Protein AF-A0A317G5I4-F1 (afdb_monomer)

Radius of gyration: 23.19 Å; Cα contacts (8 Å, |Δi|>4): 276; chains: 1; bounding box: 76×30×65 Å

Sequence (174 aa):
MINSEKDSLSIPDYSAFINTLTIQSKELEDSYAIQRQITAPTEEWVITRLGRVADVANIDPVTEENDPNGNLNKPGGYTSTVYFGTALLGTQNLSGNPLIDEGTDAGGAVETYRTAEEAETRNNYLASFDGAGMFSSGSHMVLGTMVIRTSDDLKASQQETLTNAIIAAMTSLN

Mean predicted aligned error: 6.08 Å

Organism: Butyrivibrio fibrisolvens (NCBI:txid831)

Structure (mmCIF, N/CA/C/O backbone):
data_AF-A0A317G5I4-F1
#
_entry.id   AF-A0A317G5I4-F1
#
loop_
_atom_site.group_PDB
_atom_site.id
_atom_site.type_symbol
_atom_site.label_atom_id
_atom_site.label_alt_id
_atom_site.label_comp_id
_atom_site.label_asym_id
_atom_site.label_entity_id
_atom_site.label_seq_id
_atom_site.pdbx_PDB_ins_code
_atom_site.Cartn_x
_atom_site.Cartn_y
_atom_site.Cartn_z
_atom_site.occupancy
_atom_site.B_iso_or_equiv
_atom_site.auth_seq_id
_atom_site.auth_comp_id
_atom_site.auth_asym_id
_atom_site.auth_atom_id
_atom_site.pdbx_PDB_model_num
ATOM 1 N N . MET A 1 1 ? -57.166 15.580 41.951 1.00 51.03 1 MET A N 1
ATOM 2 C CA . MET A 1 1 ? -56.147 16.263 41.126 1.00 51.03 1 MET A CA 1
ATOM 3 C C . MET A 1 1 ? -54.865 15.448 40.923 1.00 51.03 1 MET A C 1
ATOM 5 O O . MET A 1 1 ? -54.179 15.712 39.960 1.00 51.03 1 MET A O 1
ATOM 9 N N . ILE A 1 2 ? -54.572 14.409 41.720 1.00 52.19 2 ILE A N 1
ATOM 10 C CA . ILE A 1 2 ? -53.324 13.618 41.581 1.00 52.19 2 ILE A CA 1
ATOM 11 C C . ILE A 1 2 ? -53.336 12.655 40.367 1.00 52.19 2 ILE A C 1
ATOM 13 O O . ILE A 1 2 ? -52.289 12.239 39.888 1.00 52.19 2 ILE A O 1
ATOM 17 N N . ASN A 1 3 ? -54.513 12.309 39.831 1.00 53.41 3 ASN A N 1
ATOM 18 C CA . ASN A 1 3 ? -54.642 11.291 38.779 1.00 53.41 3 ASN A CA 1
ATOM 19 C C . ASN A 1 3 ? -54.568 11.827 37.337 1.00 53.41 3 ASN A C 1
ATOM 21 O O . ASN A 1 3 ? -54.539 11.017 36.424 1.00 53.41 3 ASN A O 1
ATOM 25 N N . SER A 1 4 ? -54.558 13.149 37.117 1.00 52.78 4 SER A N 1
ATOM 26 C CA . SER A 1 4 ? -54.535 13.738 35.763 1.00 52.78 4 SER A CA 1
ATOM 27 C C . SER A 1 4 ? -53.132 14.072 35.248 1.00 52.78 4 SER A C 1
ATOM 29 O O . SER A 1 4 ? -52.977 14.344 34.067 1.00 52.78 4 SER A O 1
ATOM 31 N N . GLU A 1 5 ? -52.112 14.055 36.112 1.00 56.12 5 GLU A N 1
ATOM 32 C CA . GLU A 1 5 ? -50.709 14.329 35.740 1.00 56.12 5 GLU A CA 1
ATOM 33 C C . GLU A 1 5 ? -49.945 13.059 35.323 1.00 56.12 5 GLU A C 1
ATOM 35 O O . GLU A 1 5 ? -48.863 13.131 34.744 1.00 56.12 5 GLU A O 1
ATOM 40 N N . LYS A 1 6 ? -50.510 11.874 35.594 1.00 53.41 6 LYS A N 1
ATOM 41 C CA . LYS A 1 6 ? -49.901 10.581 35.244 1.00 53.41 6 LYS A CA 1
ATOM 42 C C . LYS A 1 6 ? -49.986 10.272 33.745 1.00 53.41 6 LYS A C 1
ATOM 44 O O . LYS A 1 6 ? -49.111 9.588 33.224 1.00 53.41 6 LYS A O 1
ATOM 49 N N . ASP A 1 7 ? -50.990 10.827 33.068 1.00 55.41 7 ASP A N 1
ATOM 50 C CA . ASP A 1 7 ? -51.271 10.587 31.647 1.00 55.41 7 ASP A CA 1
ATOM 51 C C . ASP A 1 7 ? -50.515 11.547 30.706 1.00 55.41 7 ASP A C 1
ATOM 53 O O . ASP A 1 7 ? -50.583 11.401 29.489 1.00 55.41 7 ASP A O 1
ATOM 57 N N . SER A 1 8 ? -49.764 12.518 31.246 1.00 58.94 8 SER A N 1
ATOM 58 C CA . SER A 1 8 ? -48.976 13.491 30.467 1.00 58.94 8 SER A CA 1
A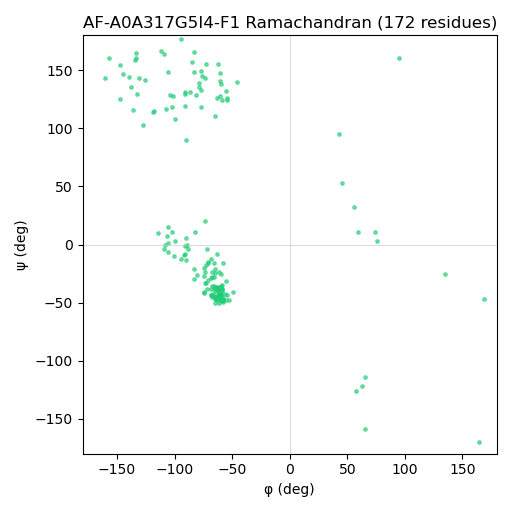TOM 59 C C . SER A 1 8 ? -47.481 13.164 30.362 1.00 58.94 8 SER A C 1
ATOM 61 O O . SER A 1 8 ? -46.719 13.942 29.790 1.00 58.94 8 SER A O 1
ATOM 63 N N . LEU A 1 9 ? -47.033 12.032 30.908 1.00 67.75 9 LEU A N 1
ATOM 64 C CA . LEU A 1 9 ? -45.642 11.586 30.811 1.00 67.75 9 LEU A CA 1
ATOM 65 C C . LEU A 1 9 ? -45.457 10.721 29.558 1.00 67.75 9 LEU A C 1
ATOM 67 O O . LEU A 1 9 ? -45.598 9.501 29.607 1.00 67.75 9 LEU A O 1
ATOM 71 N N . SER A 1 10 ? -45.126 11.347 28.426 1.00 78.19 10 SER A N 1
ATOM 72 C CA . SER A 1 10 ? -44.643 10.606 27.257 1.00 78.19 10 SER A CA 1
ATOM 73 C C . SER A 1 10 ? -43.159 10.295 27.421 1.00 78.19 10 SER A C 1
ATOM 75 O O . SER A 1 10 ? -42.360 11.202 27.663 1.00 78.19 10 SER A O 1
ATOM 77 N N . ILE A 1 11 ? -42.777 9.033 27.244 1.00 81.50 11 ILE A N 1
ATOM 78 C CA . ILE A 1 11 ? -41.367 8.650 27.143 1.00 81.50 11 ILE A CA 1
ATOM 79 C C . ILE A 1 11 ? -40.792 9.324 25.884 1.00 81.50 11 ILE A C 1
ATOM 81 O O . ILE A 1 11 ? -41.381 9.158 24.813 1.00 81.50 11 ILE A O 1
ATOM 85 N N . PRO A 1 12 ? -39.690 10.092 25.979 1.00 88.81 12 PRO A N 1
ATOM 86 C CA . PRO A 1 12 ? -39.049 10.662 24.799 1.00 88.81 12 PRO A CA 1
ATOM 87 C C . PRO A 1 12 ? -38.583 9.561 23.836 1.00 88.81 12 PRO A C 1
ATOM 89 O O . PRO A 1 12 ? -38.084 8.522 24.270 1.00 88.81 12 PRO A O 1
ATOM 92 N N . ASP A 1 13 ? -38.733 9.782 22.531 1.00 92.88 13 ASP A N 1
ATOM 93 C CA . ASP A 1 13 ? -38.224 8.860 21.514 1.00 92.88 13 ASP A CA 1
ATOM 94 C C . ASP A 1 13 ? -36.708 9.036 21.345 1.00 92.88 13 ASP A C 1
ATOM 96 O O . ASP A 1 13 ? -36.225 10.101 20.958 1.00 92.88 13 ASP A O 1
ATOM 100 N N . TYR A 1 14 ? -35.960 7.971 21.629 1.00 94.62 14 TYR A N 1
ATOM 101 C CA . TYR A 1 14 ? -34.504 7.926 21.504 1.00 94.62 14 TYR A CA 1
ATOM 102 C C . TYR A 1 14 ? -34.020 7.100 20.303 1.00 94.62 14 TYR A C 1
ATOM 104 O O . TYR A 1 14 ? -32.817 6.882 20.168 1.00 94.62 14 TYR A O 1
ATOM 112 N N . SER A 1 15 ? -34.911 6.640 19.419 1.00 96.75 15 SER A N 1
ATOM 113 C CA . SER A 1 15 ? -34.570 5.767 18.285 1.00 96.75 15 SER A CA 1
ATOM 114 C C . SER A 1 15 ? -33.463 6.343 17.391 1.00 96.75 15 SER A C 1
ATOM 116 O O . SER A 1 15 ? -32.511 5.641 17.056 1.00 96.75 15 SER A O 1
ATOM 118 N N . ALA A 1 16 ? -33.517 7.640 17.078 1.00 97.19 16 ALA A N 1
ATOM 119 C CA . ALA A 1 16 ? -32.489 8.325 16.293 1.00 97.19 16 ALA A CA 1
ATOM 120 C C . ALA A 1 16 ? -31.111 8.329 16.983 1.00 97.19 16 ALA A C 1
ATOM 122 O O . ALA A 1 16 ? -30.085 8.113 16.330 1.00 97.19 16 ALA A O 1
ATOM 123 N N . PHE A 1 17 ? -31.083 8.518 18.307 1.00 96.62 17 PHE A N 1
ATOM 124 C CA . PHE A 1 17 ? -29.849 8.473 19.096 1.00 96.62 17 PHE A CA 1
ATOM 125 C C . PHE A 1 17 ? -29.283 7.053 19.154 1.00 96.62 17 PHE A C 1
ATOM 127 O O . PHE A 1 17 ? -28.090 6.863 18.941 1.00 96.62 17 PHE A O 1
ATOM 134 N N . ILE A 1 18 ? -30.137 6.051 19.373 1.00 97.12 18 ILE A N 1
ATOM 135 C CA . ILE A 1 18 ? -29.740 4.637 19.393 1.00 97.12 18 ILE A CA 1
ATOM 136 C C . ILE A 1 18 ? -29.177 4.213 18.031 1.00 97.12 18 ILE A C 1
ATOM 138 O O . ILE A 1 18 ? -28.131 3.567 17.978 1.00 97.12 18 ILE A O 1
ATOM 142 N N . ASN A 1 19 ? -29.817 4.618 16.931 1.00 97.94 19 ASN A N 1
ATOM 143 C CA . ASN A 1 19 ? -29.335 4.325 15.580 1.00 97.94 19 ASN A CA 1
ATOM 144 C C . ASN A 1 19 ? -27.967 4.964 15.324 1.00 97.94 19 ASN A C 1
ATOM 146 O O . ASN A 1 19 ? -27.062 4.291 14.839 1.00 97.94 19 ASN A O 1
ATOM 150 N N . THR A 1 20 ? -27.795 6.232 15.710 1.00 98.38 20 THR A N 1
ATOM 151 C CA . THR A 1 20 ? -26.504 6.931 15.599 1.00 98.38 20 THR A CA 1
ATOM 152 C C . THR A 1 20 ? -25.407 6.204 16.375 1.00 98.38 20 THR A C 1
ATOM 154 O O . THR A 1 20 ? -24.351 5.918 15.818 1.00 98.38 20 THR A O 1
ATOM 157 N N . LEU A 1 21 ? -25.668 5.847 17.637 1.00 98.25 21 LEU A N 1
ATOM 158 C CA . LEU A 1 21 ? -24.704 5.128 18.475 1.00 98.25 21 LEU A CA 1
ATOM 159 C C . LEU A 1 21 ? -24.359 3.748 17.906 1.00 98.25 21 LEU A C 1
ATOM 161 O O . LEU A 1 21 ? -23.207 3.329 17.964 1.00 98.25 21 LEU A O 1
ATOM 165 N N . THR A 1 22 ? -25.340 3.055 17.327 1.00 98.38 22 THR A N 1
ATOM 166 C CA . THR A 1 22 ? -25.130 1.743 16.700 1.00 98.38 22 THR A CA 1
ATOM 167 C C . THR A 1 22 ? -24.211 1.851 15.483 1.00 98.38 22 THR A C 1
ATOM 169 O O . THR A 1 22 ? -23.278 1.061 15.353 1.00 98.38 22 THR A O 1
ATOM 172 N N . ILE A 1 23 ? -24.437 2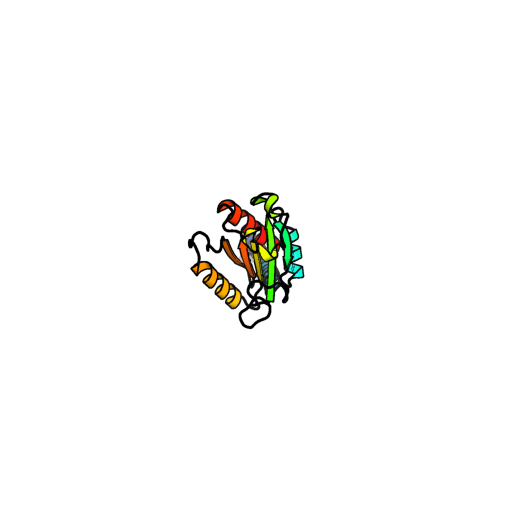.849 14.621 1.00 98.19 23 ILE A N 1
ATOM 173 C CA . ILE A 1 23 ? -23.590 3.114 13.448 1.00 98.19 23 ILE A CA 1
ATOM 174 C C . ILE A 1 23 ? -22.161 3.441 13.893 1.00 98.19 23 ILE A C 1
ATOM 176 O O . ILE A 1 23 ? -21.226 2.789 13.442 1.00 98.19 23 ILE A O 1
ATOM 180 N N . GLN A 1 24 ? -21.994 4.366 14.842 1.00 98.25 24 GLN A N 1
ATOM 181 C CA . GLN A 1 24 ? -20.674 4.777 15.332 1.00 98.25 24 GLN A CA 1
ATOM 182 C C . GLN A 1 24 ? -19.910 3.641 16.022 1.00 98.25 24 GLN A C 1
ATOM 184 O O . GLN A 1 24 ? -18.696 3.527 15.860 1.00 98.25 24 GLN A O 1
ATOM 189 N N . SER A 1 25 ? -20.603 2.779 16.775 1.00 98.25 25 SER A N 1
ATOM 190 C CA . SER A 1 25 ? -19.988 1.590 17.377 1.00 98.25 25 SER A CA 1
ATOM 191 C C . SER A 1 25 ? -19.437 0.661 16.301 1.00 98.25 25 SER A C 1
ATOM 193 O O . SER A 1 25 ? -18.309 0.186 16.417 1.00 98.25 25 SER A O 1
ATOM 195 N N . LYS A 1 26 ? -20.203 0.444 15.226 1.00 97.62 26 LYS A N 1
ATOM 196 C CA . LYS A 1 26 ? -19.763 -0.392 14.112 1.00 97.62 26 LYS A CA 1
ATOM 197 C C . LYS A 1 26 ? -18.609 0.239 13.331 1.00 97.62 26 LYS A C 1
ATOM 199 O O . LYS A 1 26 ? -17.642 -0.451 13.041 1.00 97.62 26 LYS A O 1
ATOM 204 N N . GLU A 1 27 ? -18.667 1.537 13.042 1.00 96.81 27 GLU A N 1
ATOM 205 C CA . GLU A 1 27 ? -17.573 2.264 12.381 1.00 96.81 27 GLU A CA 1
ATOM 206 C C . GLU A 1 27 ? -16.268 2.187 13.188 1.00 96.81 27 GLU A C 1
ATOM 208 O O . GLU A 1 27 ? -15.187 2.026 12.619 1.00 96.81 27 GLU A O 1
ATOM 213 N N . LEU A 1 28 ? -16.357 2.249 14.520 1.00 97.44 28 LEU A N 1
ATOM 214 C CA . LEU A 1 28 ? -15.208 2.094 15.407 1.00 97.44 28 LEU A CA 1
ATOM 215 C C . LEU A 1 28 ? -14.645 0.663 15.382 1.00 97.44 28 LEU A C 1
ATOM 217 O O . LEU A 1 28 ? -13.430 0.480 15.285 1.00 97.44 28 LEU A O 1
ATOM 221 N N . GLU A 1 29 ? -15.507 -0.353 15.453 1.00 97.62 29 GLU A N 1
ATOM 222 C CA . GLU A 1 29 ? -15.108 -1.763 15.338 1.00 97.62 29 GLU A CA 1
ATOM 223 C C . GLU A 1 29 ? -14.425 -2.056 13.997 1.00 97.62 29 GLU A C 1
ATOM 225 O O . GLU A 1 29 ? -13.353 -2.674 13.962 1.00 97.62 29 GLU A O 1
ATOM 230 N N . ASP A 1 30 ? -15.021 -1.564 12.912 1.00 97.62 30 ASP A N 1
ATOM 231 C CA . ASP A 1 30 ? -14.514 -1.695 11.553 1.00 97.62 30 ASP A CA 1
ATOM 232 C C . ASP A 1 30 ? -13.148 -0.985 11.431 1.00 97.62 30 ASP A C 1
ATOM 234 O O . ASP A 1 30 ? -12.187 -1.578 10.939 1.00 97.62 30 ASP A O 1
ATOM 238 N N . SER A 1 31 ? -12.997 0.224 11.989 1.00 97.06 31 SER A N 1
ATOM 239 C CA . SER A 1 31 ? -11.721 0.958 12.038 1.00 97.06 31 SER A CA 1
ATOM 240 C C . SER A 1 31 ? -10.612 0.170 12.745 1.00 97.06 31 SER A C 1
ATOM 242 O O . SER A 1 31 ? -9.513 0.016 12.204 1.00 97.06 31 SER A O 1
ATOM 244 N N . TYR A 1 32 ? -10.896 -0.433 13.905 1.00 97.38 32 TYR A N 1
ATOM 245 C CA . TYR A 1 32 ? -9.923 -1.291 14.585 1.00 97.38 32 TYR A CA 1
ATOM 246 C C . TYR A 1 32 ? -9.557 -2.535 13.765 1.00 97.38 32 TYR A C 1
ATOM 248 O O . TYR A 1 32 ? -8.410 -2.989 13.803 1.00 97.38 32 TYR A O 1
ATOM 256 N N . ALA A 1 33 ? -10.512 -3.117 13.037 1.00 97.38 33 ALA A N 1
ATOM 257 C CA . ALA A 1 33 ? -10.257 -4.260 12.168 1.00 97.38 33 ALA A CA 1
ATOM 258 C C . ALA A 1 33 ? -9.389 -3.891 10.958 1.00 97.38 33 ALA A C 1
ATOM 260 O O . ALA A 1 33 ? -8.503 -4.669 10.595 1.00 97.38 33 ALA A O 1
ATOM 261 N N . ILE A 1 34 ? -9.600 -2.711 10.373 1.00 97.88 34 ILE A N 1
ATOM 262 C CA . ILE A 1 34 ? -8.754 -2.168 9.305 1.00 97.88 34 ILE A CA 1
ATOM 263 C C . ILE A 1 34 ? -7.350 -1.902 9.844 1.00 97.88 34 ILE A C 1
ATOM 265 O O . ILE A 1 34 ? -6.379 -2.392 9.273 1.00 97.88 34 ILE A O 1
ATOM 269 N N . GLN A 1 35 ? -7.234 -1.203 10.978 1.00 97.25 35 GLN A N 1
ATOM 270 C CA . GLN A 1 35 ? -5.943 -0.846 11.565 1.00 97.25 35 GLN A CA 1
ATOM 271 C C . GLN A 1 35 ? -5.073 -2.079 11.827 1.00 97.25 35 GLN A C 1
ATOM 273 O O . GLN A 1 35 ? -3.887 -2.070 11.507 1.00 97.25 35 GLN A O 1
ATOM 278 N N . ARG A 1 36 ? -5.658 -3.167 12.345 1.00 96.50 36 ARG A N 1
ATOM 279 C CA . ARG A 1 36 ? -4.938 -4.435 12.549 1.00 96.50 36 ARG A CA 1
ATOM 280 C C . ARG A 1 36 ? -4.404 -5.041 11.252 1.00 96.50 36 ARG A C 1
ATOM 282 O O . ARG A 1 36 ? -3.328 -5.619 11.276 1.00 96.50 36 ARG A O 1
ATOM 289 N N . GLN A 1 37 ? -5.138 -4.929 10.146 1.00 96.88 37 GLN A N 1
ATOM 290 C CA . GLN A 1 37 ? -4.717 -5.472 8.851 1.00 96.88 37 GLN A CA 1
ATOM 291 C C . GLN A 1 37 ? -3.561 -4.682 8.235 1.00 96.88 37 GLN A C 1
ATOM 293 O O . GLN A 1 37 ? -2.661 -5.278 7.661 1.00 96.88 37 GLN A O 1
ATOM 298 N N . ILE A 1 38 ? -3.567 -3.355 8.377 1.00 97.62 38 ILE A N 1
ATOM 299 C CA . ILE A 1 38 ? -2.540 -2.477 7.792 1.00 97.62 38 ILE A CA 1
ATOM 300 C C . ILE A 1 38 ? -1.346 -2.225 8.729 1.00 97.62 38 ILE A C 1
ATOM 302 O O . ILE A 1 38 ? -0.473 -1.419 8.408 1.00 97.62 38 ILE A O 1
ATOM 306 N N . THR A 1 39 ? -1.302 -2.888 9.891 1.00 97.81 39 THR A N 1
ATOM 307 C CA . THR A 1 39 ? -0.183 -2.800 10.840 1.00 97.81 39 THR A CA 1
ATOM 308 C C . THR A 1 39 ? 0.738 -4.001 10.678 1.00 97.81 39 THR A C 1
ATOM 310 O O . THR A 1 39 ? 0.389 -5.108 11.076 1.00 97.81 39 THR A O 1
ATOM 313 N N . ALA A 1 40 ? 1.918 -3.756 10.114 1.00 96.81 40 ALA A N 1
ATOM 314 C CA . ALA A 1 40 ? 2.956 -4.736 9.799 1.00 96.81 40 ALA A CA 1
ATOM 315 C C . ALA A 1 40 ? 2.410 -6.018 9.125 1.00 96.81 40 ALA A C 1
ATOM 317 O O . ALA A 1 40 ? 2.661 -7.119 9.627 1.00 96.81 40 ALA A O 1
ATOM 318 N N . PRO A 1 41 ? 1.635 -5.906 8.022 1.00 97.88 41 PRO A N 1
ATOM 319 C CA . PRO A 1 41 ? 1.130 -7.078 7.314 1.00 97.88 41 PRO A CA 1
ATOM 320 C C . PRO A 1 41 ? 2.261 -7.943 6.750 1.00 97.88 41 PRO A C 1
ATOM 322 O O . PRO A 1 41 ? 3.355 -7.462 6.461 1.00 97.88 41 PRO A O 1
ATOM 325 N N . THR A 1 42 ? 1.981 -9.230 6.546 1.00 97.44 42 THR A N 1
ATOM 326 C CA . THR A 1 42 ? 2.929 -10.143 5.897 1.00 97.44 42 THR A CA 1
ATOM 327 C C . THR A 1 42 ? 3.032 -9.866 4.397 1.00 97.44 42 THR A C 1
ATOM 329 O O . THR A 1 42 ? 2.082 -9.388 3.776 1.00 97.44 42 THR A O 1
ATOM 332 N N . GLU A 1 43 ? 4.162 -10.235 3.797 1.00 97.69 43 GLU A N 1
ATOM 333 C CA . GLU A 1 43 ? 4.370 -10.177 2.344 1.00 97.69 43 GLU A CA 1
ATOM 334 C C . GLU A 1 43 ? 3.255 -10.904 1.571 1.00 97.69 43 GLU A C 1
ATOM 336 O O . GLU A 1 43 ? 2.642 -10.336 0.671 1.00 97.69 43 GLU A O 1
ATOM 341 N N . GLU A 1 44 ? 2.910 -12.130 1.982 1.00 97.94 44 GLU A N 1
ATOM 342 C CA . GLU A 1 44 ? 1.836 -12.923 1.366 1.00 97.94 44 GLU A CA 1
ATOM 343 C C . GLU A 1 44 ? 0.476 -12.210 1.421 1.00 97.94 44 GLU A C 1
ATOM 345 O O . GLU A 1 44 ? -0.309 -12.255 0.464 1.00 97.94 44 GLU A O 1
ATOM 350 N N . TRP A 1 45 ? 0.192 -11.514 2.527 1.00 97.94 45 TRP A N 1
ATOM 351 C CA . TRP A 1 45 ? -1.021 -10.715 2.642 1.00 97.94 45 TRP A CA 1
ATOM 352 C C . TRP A 1 45 ? -0.995 -9.561 1.637 1.00 97.94 45 TRP A C 1
ATOM 354 O O . TRP A 1 45 ? -1.962 -9.395 0.896 1.00 97.94 45 TRP A O 1
ATOM 364 N N . VAL A 1 46 ? 0.116 -8.823 1.538 1.00 98.44 46 VAL A N 1
ATOM 365 C CA . VAL A 1 46 ? 0.277 -7.719 0.575 1.00 98.44 46 VAL A CA 1
ATOM 366 C C . VAL A 1 46 ? 0.090 -8.211 -0.863 1.00 98.44 46 VAL A C 1
ATOM 368 O O . VAL A 1 46 ? -0.718 -7.634 -1.593 1.00 98.44 46 VAL A O 1
ATOM 371 N N . ILE A 1 47 ? 0.738 -9.317 -1.248 1.00 98.25 47 ILE A N 1
ATOM 372 C CA . ILE A 1 47 ? 0.586 -9.955 -2.569 1.00 98.25 47 ILE A CA 1
ATOM 373 C C . ILE A 1 47 ? -0.887 -10.285 -2.841 1.00 98.25 47 ILE A C 1
ATOM 375 O O . ILE A 1 47 ? -1.428 -9.944 -3.894 1.00 98.25 47 ILE A O 1
ATOM 379 N N . THR A 1 48 ? -1.568 -10.902 -1.871 1.00 97.75 48 THR A N 1
ATOM 380 C CA . THR A 1 48 ? -2.978 -11.291 -2.007 1.00 97.75 48 THR A CA 1
ATOM 381 C C . THR A 1 48 ? -3.892 -10.085 -2.215 1.00 97.75 48 THR A C 1
ATOM 383 O O . THR A 1 48 ? -4.847 -10.161 -2.990 1.00 97.75 48 THR A O 1
ATOM 386 N N . ARG A 1 49 ? -3.642 -8.969 -1.519 1.00 97.88 49 ARG A N 1
ATOM 387 C CA . ARG A 1 49 ? -4.456 -7.751 -1.649 1.00 97.88 49 ARG A CA 1
ATOM 388 C C . ARG A 1 49 ? -4.164 -7.019 -2.957 1.00 97.88 49 ARG A C 1
ATOM 390 O O . ARG A 1 49 ? -5.114 -6.612 -3.620 1.00 97.88 49 ARG A O 1
ATOM 397 N N . LEU A 1 50 ? -2.897 -6.926 -3.367 1.00 97.81 50 LEU A N 1
ATOM 398 C CA . LEU A 1 50 ? -2.507 -6.378 -4.670 1.00 97.81 50 LEU A CA 1
ATOM 399 C C . LEU A 1 50 ? -3.143 -7.159 -5.827 1.00 97.81 50 LEU A C 1
ATOM 401 O O . LEU A 1 50 ? -3.674 -6.549 -6.749 1.00 97.81 50 LEU A O 1
ATOM 405 N N . GLY A 1 51 ? -3.219 -8.489 -5.728 1.00 96.62 51 GLY A N 1
ATOM 406 C CA . GLY A 1 51 ? -3.883 -9.337 -6.724 1.00 96.62 51 GLY A CA 1
ATOM 407 C C . GLY A 1 51 ? -5.395 -9.104 -6.887 1.00 96.62 51 GLY A C 1
ATOM 408 O O . GLY A 1 51 ? -5.998 -9.665 -7.799 1.00 96.62 51 GLY A O 1
ATOM 409 N N . ARG A 1 52 ? -6.032 -8.293 -6.027 1.00 96.25 52 ARG A N 1
ATOM 410 C CA . ARG A 1 52 ? -7.446 -7.885 -6.156 1.00 96.25 52 ARG A CA 1
ATOM 411 C C . ARG A 1 52 ? -7.627 -6.581 -6.938 1.00 96.25 52 ARG A C 1
ATOM 413 O O . ARG A 1 52 ? -8.764 -6.205 -7.222 1.00 96.25 52 ARG A O 1
ATOM 420 N N . VAL A 1 53 ? -6.544 -5.875 -7.255 1.00 97.31 53 VAL A N 1
ATOM 421 C CA . VAL A 1 53 ? -6.583 -4.581 -7.944 1.00 97.31 53 VAL A CA 1
ATOM 422 C C . VAL A 1 53 ? -6.497 -4.817 -9.450 1.00 97.31 53 VAL A C 1
ATOM 424 O O . VAL A 1 53 ? -5.518 -5.366 -9.935 1.00 97.31 53 VAL A O 1
ATOM 427 N N . ALA A 1 54 ? -7.520 -4.398 -10.198 1.00 94.56 54 ALA A N 1
ATOM 428 C CA . ALA A 1 54 ? -7.649 -4.721 -11.625 1.00 94.56 54 ALA A CA 1
ATOM 429 C C . ALA A 1 54 ? -6.482 -4.217 -12.494 1.00 94.56 54 ALA A C 1
ATOM 431 O O . ALA A 1 54 ? -6.093 -4.892 -13.443 1.00 94.56 54 ALA A O 1
ATOM 432 N N . ASP A 1 55 ? -5.930 -3.047 -12.164 1.00 94.06 55 ASP A N 1
ATOM 433 C CA . ASP A 1 55 ? -4.831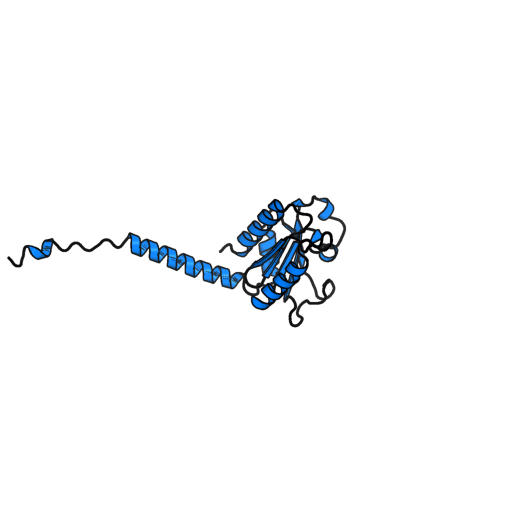 -2.422 -12.908 1.00 94.06 55 ASP A CA 1
ATOM 434 C C . ASP A 1 55 ? -3.437 -2.852 -12.419 1.00 94.06 55 ASP A C 1
ATOM 436 O O . ASP A 1 55 ? -2.429 -2.410 -12.976 1.00 94.06 55 ASP A O 1
ATOM 440 N N . VAL A 1 56 ? -3.364 -3.718 -11.402 1.00 94.56 56 VAL A N 1
ATOM 441 C CA . VAL A 1 56 ? -2.122 -4.363 -10.964 1.00 94.56 56 VAL A CA 1
ATOM 442 C C . VAL A 1 56 ? -1.898 -5.628 -11.791 1.00 94.56 56 VAL A C 1
ATOM 444 O O . VAL A 1 56 ? -2.780 -6.471 -11.940 1.00 94.56 56 VAL A O 1
ATOM 447 N N . ALA A 1 57 ? -0.690 -5.775 -12.318 1.00 91.62 57 ALA A N 1
ATOM 448 C CA . ALA A 1 57 ? -0.224 -6.947 -13.048 1.00 91.62 57 ALA A CA 1
ATOM 449 C C . ALA A 1 57 ? 1.161 -7.338 -12.528 1.00 91.62 57 ALA A C 1
ATOM 451 O O . ALA A 1 57 ? 1.817 -6.492 -11.945 1.00 91.62 57 ALA A O 1
ATOM 452 N N . ASN A 1 58 ? 1.607 -8.580 -12.755 1.00 89.75 58 ASN A N 1
ATOM 453 C CA . ASN A 1 58 ? 2.947 -9.081 -12.397 1.00 89.75 58 ASN A CA 1
ATOM 454 C C . ASN A 1 58 ? 3.419 -8.636 -11.002 1.00 89.75 58 ASN A C 1
ATOM 456 O O . ASN A 1 58 ? 3.965 -7.554 -10.847 1.00 89.75 58 ASN A O 1
ATOM 460 N N . ILE A 1 59 ? 3.216 -9.469 -9.988 1.00 94.00 59 ILE A N 1
ATOM 461 C CA . ILE A 1 59 ? 3.607 -9.157 -8.610 1.00 94.00 59 ILE A CA 1
ATOM 462 C C . ILE A 1 59 ? 4.872 -9.946 -8.282 1.00 94.00 59 ILE A C 1
ATOM 464 O O . ILE A 1 59 ? 4.877 -11.163 -8.469 1.00 94.00 59 ILE A O 1
ATOM 468 N N . ASP A 1 60 ? 5.906 -9.268 -7.784 1.00 93.44 60 ASP A N 1
ATOM 469 C CA . ASP A 1 60 ? 7.187 -9.891 -7.441 1.00 93.44 60 ASP A CA 1
ATOM 470 C C . ASP A 1 60 ? 7.697 -9.381 -6.079 1.00 93.44 60 ASP A C 1
ATOM 472 O O . ASP A 1 60 ? 7.932 -8.175 -5.916 1.00 93.44 60 ASP A O 1
ATOM 476 N N . PRO A 1 61 ? 7.814 -10.256 -5.065 1.00 94.50 61 PRO A N 1
ATOM 477 C CA . PRO A 1 61 ? 8.385 -9.892 -3.778 1.00 94.50 61 PRO A CA 1
ATOM 478 C C . PRO A 1 61 ? 9.914 -9.780 -3.819 1.00 94.50 61 PRO A C 1
ATOM 480 O O . PRO A 1 61 ? 10.620 -10.555 -4.466 1.00 94.50 61 PRO A O 1
ATOM 483 N N . VAL A 1 62 ? 10.437 -8.830 -3.049 1.00 93.38 62 VAL A N 1
ATOM 484 C CA . VAL A 1 62 ? 11.869 -8.673 -2.809 1.00 93.38 62 VAL A CA 1
ATOM 485 C C . VAL A 1 62 ? 12.352 -9.722 -1.809 1.00 93.38 62 VAL A C 1
ATOM 487 O O . VAL A 1 62 ? 11.807 -9.889 -0.724 1.00 93.38 62 VAL A O 1
ATOM 490 N N . THR A 1 63 ? 13.456 -10.366 -2.152 1.00 92.81 63 THR A N 1
ATOM 491 C CA . THR A 1 63 ? 14.214 -11.314 -1.337 1.00 92.81 63 THR A CA 1
ATOM 492 C C . THR A 1 63 ? 15.571 -10.718 -0.967 1.00 92.81 63 THR A C 1
ATOM 494 O O . THR A 1 63 ? 16.024 -9.749 -1.570 1.00 92.81 63 THR A O 1
ATOM 497 N N . GLU A 1 64 ? 16.277 -11.319 -0.010 1.00 88.56 64 GLU A N 1
ATOM 498 C CA . GLU A 1 64 ? 17.620 -10.851 0.372 1.00 88.56 64 GLU A CA 1
ATOM 499 C C . GLU A 1 64 ? 18.639 -10.924 -0.781 1.00 88.56 64 GLU A C 1
ATOM 501 O O . GLU A 1 64 ? 19.627 -10.193 -0.770 1.00 88.56 64 GLU A O 1
ATOM 506 N N . GLU A 1 65 ? 18.407 -11.786 -1.776 1.00 89.12 65 GLU A N 1
ATOM 507 C CA . GLU A 1 65 ? 19.309 -11.983 -2.916 1.00 89.12 65 GLU A CA 1
ATOM 508 C C . GLU A 1 65 ? 19.112 -10.944 -4.026 1.00 89.12 65 GLU A C 1
ATOM 510 O O . GLU A 1 65 ? 20.067 -10.621 -4.732 1.00 89.12 65 GLU A O 1
ATOM 515 N N . ASN A 1 66 ? 17.891 -10.424 -4.186 1.00 87.62 66 ASN A N 1
ATOM 516 C CA . ASN A 1 66 ? 17.521 -9.506 -5.268 1.00 87.62 66 ASN A CA 1
ATOM 517 C C . ASN A 1 66 ? 17.152 -8.099 -4.767 1.00 87.62 66 ASN A C 1
ATOM 519 O O . ASN A 1 66 ? 16.668 -7.288 -5.546 1.00 87.62 66 ASN A O 1
ATOM 523 N N . ASP A 1 67 ? 17.384 -7.797 -3.488 1.00 88.81 67 ASP A N 1
ATOM 524 C CA . ASP A 1 67 ? 17.029 -6.513 -2.894 1.00 88.81 67 ASP A CA 1
ATOM 525 C C . ASP A 1 67 ? 17.818 -5.335 -3.503 1.00 88.81 67 ASP A C 1
ATOM 527 O O . ASP A 1 67 ? 19.007 -5.177 -3.196 1.00 88.81 67 ASP A O 1
ATOM 531 N N . PRO A 1 68 ? 17.166 -4.441 -4.276 1.00 84.38 68 PRO A N 1
ATOM 532 C CA . PRO A 1 68 ? 17.855 -3.352 -4.962 1.00 84.38 68 PRO A CA 1
ATOM 533 C C . PRO A 1 68 ? 18.467 -2.329 -3.996 1.00 84.38 68 PRO A C 1
ATOM 535 O O . PRO A 1 68 ? 19.474 -1.701 -4.323 1.00 84.38 68 PRO A O 1
ATOM 538 N N . ASN A 1 69 ? 17.897 -2.164 -2.795 1.00 84.75 69 ASN A N 1
ATOM 539 C CA . ASN A 1 69 ? 18.423 -1.226 -1.797 1.00 84.75 69 ASN A CA 1
ATOM 540 C C . ASN A 1 69 ? 19.254 -1.921 -0.712 1.00 84.75 69 ASN A C 1
ATOM 542 O O . ASN A 1 69 ? 19.873 -1.244 0.111 1.00 84.75 69 ASN A O 1
ATOM 546 N N . GLY A 1 70 ? 19.240 -3.256 -0.673 1.00 87.56 70 GLY A N 1
ATOM 547 C CA . GLY A 1 70 ? 19.899 -4.059 0.352 1.00 87.56 70 GLY A CA 1
ATOM 548 C C . GLY A 1 70 ? 19.467 -3.708 1.780 1.00 87.56 70 GLY A C 1
ATOM 549 O O . GLY A 1 70 ? 20.300 -3.781 2.680 1.00 87.56 70 GLY A O 1
ATOM 550 N N . ASN A 1 71 ? 18.222 -3.284 1.998 1.00 89.69 71 ASN A N 1
ATOM 551 C CA . ASN A 1 71 ? 17.677 -2.857 3.289 1.00 89.69 71 ASN A CA 1
ATOM 552 C C . ASN A 1 71 ? 16.657 -3.835 3.892 1.00 89.69 71 ASN A C 1
ATOM 554 O O . ASN A 1 71 ? 16.221 -3.611 5.023 1.00 89.69 71 ASN A O 1
ATOM 558 N N . LEU A 1 72 ? 16.302 -4.913 3.193 1.00 92.50 72 LEU A N 1
ATOM 559 C CA . LEU A 1 72 ? 15.362 -5.922 3.665 1.00 92.50 72 LEU A CA 1
ATOM 560 C C . LEU A 1 72 ? 15.798 -6.465 5.033 1.00 92.50 72 LEU A C 1
ATOM 562 O O . LEU A 1 72 ? 16.939 -6.888 5.224 1.00 92.50 72 LEU A O 1
ATOM 566 N N . ASN A 1 73 ? 14.884 -6.411 6.003 1.00 91.81 73 ASN A N 1
ATOM 567 C CA . ASN A 1 73 ? 15.052 -6.858 7.390 1.00 91.81 73 ASN A CA 1
ATOM 568 C C . ASN A 1 73 ? 16.178 -6.178 8.196 1.00 91.81 73 ASN A C 1
ATOM 570 O O . ASN A 1 73 ? 16.469 -6.599 9.321 1.00 91.81 73 ASN A O 1
ATOM 574 N N . LYS A 1 74 ? 16.787 -5.100 7.687 1.00 90.06 74 LYS A N 1
ATOM 575 C CA . LYS A 1 74 ? 17.811 -4.335 8.414 1.00 90.06 74 LYS A CA 1
ATOM 576 C C . LYS A 1 74 ? 17.182 -3.285 9.343 1.00 90.06 74 LYS A C 1
ATOM 578 O O . LYS A 1 74 ? 16.052 -2.858 9.113 1.00 90.06 74 LYS A O 1
ATOM 583 N N . PRO A 1 75 ? 17.892 -2.831 10.396 1.00 87.50 75 PRO A N 1
ATOM 584 C CA . PRO A 1 75 ? 17.422 -1.728 11.236 1.00 87.50 75 PRO A CA 1
ATOM 585 C C . PRO A 1 75 ? 17.107 -0.474 10.405 1.00 87.50 75 PRO A C 1
ATOM 587 O O . PRO A 1 75 ? 17.974 0.009 9.680 1.00 87.50 75 PRO A O 1
ATOM 590 N N . GLY A 1 76 ? 15.879 0.044 10.513 1.00 82.62 76 GLY A N 1
ATOM 591 C CA . GLY A 1 76 ? 15.395 1.183 9.718 1.00 82.62 76 GLY A CA 1
ATOM 592 C C . GLY A 1 76 ? 15.047 0.858 8.257 1.00 82.62 76 GLY A C 1
ATOM 593 O O . GLY A 1 76 ? 14.707 1.764 7.500 1.00 82.62 76 GLY A O 1
ATOM 594 N N . GLY A 1 77 ? 15.144 -0.411 7.852 1.00 90.50 77 GLY A N 1
ATOM 595 C CA . GLY A 1 77 ? 14.719 -0.906 6.547 1.00 90.50 77 GLY A CA 1
ATOM 596 C C . GLY A 1 77 ? 13.301 -1.479 6.560 1.00 90.50 77 GLY A C 1
ATOM 597 O O . GLY A 1 77 ? 12.646 -1.563 7.600 1.00 90.50 77 GLY A O 1
ATOM 598 N N . TYR A 1 78 ? 12.826 -1.892 5.387 1.00 93.62 78 TYR A N 1
ATOM 599 C CA . TYR A 1 78 ? 11.545 -2.582 5.252 1.00 93.62 78 TYR A CA 1
ATOM 600 C C . TYR A 1 78 ? 11.647 -4.044 5.690 1.00 93.62 78 TYR A C 1
ATOM 602 O O . TYR A 1 78 ? 12.671 -4.708 5.549 1.00 93.62 78 TYR A O 1
ATOM 610 N N . THR A 1 79 ? 10.535 -4.554 6.203 1.00 96.12 79 THR A N 1
ATOM 611 C CA . THR A 1 79 ? 10.315 -5.976 6.505 1.00 96.12 79 THR A CA 1
ATOM 612 C C . THR A 1 79 ? 9.879 -6.782 5.281 1.00 96.12 79 THR A C 1
ATOM 614 O O . THR A 1 79 ? 10.028 -7.997 5.265 1.00 96.12 79 THR A O 1
ATOM 617 N N . SER A 1 80 ? 9.340 -6.106 4.266 1.00 96.88 80 SER A N 1
ATOM 618 C CA . SER A 1 80 ? 8.897 -6.678 2.996 1.00 96.88 80 SER A CA 1
ATOM 619 C C . SER A 1 80 ? 8.818 -5.554 1.973 1.00 96.88 80 SER A C 1
ATOM 621 O O . SER A 1 80 ? 8.360 -4.463 2.309 1.00 96.88 80 SER A O 1
ATOM 623 N N . THR A 1 81 ? 9.168 -5.837 0.725 1.00 96.81 81 THR A N 1
ATOM 624 C CA . THR A 1 81 ? 8.849 -4.966 -0.410 1.00 96.81 81 THR A CA 1
ATOM 625 C C . THR A 1 81 ? 8.270 -5.823 -1.512 1.00 96.81 81 THR A C 1
ATOM 627 O O . THR A 1 81 ? 8.848 -6.841 -1.868 1.00 96.81 81 THR A O 1
ATOM 630 N N . VAL A 1 82 ? 7.121 -5.420 -2.037 1.00 97.12 82 VAL A N 1
ATOM 631 C CA . VAL A 1 82 ? 6.460 -6.108 -3.144 1.00 97.12 82 VAL A CA 1
ATOM 632 C C . VAL A 1 82 ? 6.364 -5.136 -4.303 1.00 97.12 82 VAL A C 1
ATOM 634 O O . VAL A 1 82 ? 5.668 -4.124 -4.200 1.00 97.12 82 VAL A O 1
ATOM 637 N N . TYR A 1 83 ? 7.067 -5.436 -5.391 1.00 95.94 83 TYR A N 1
ATOM 638 C CA . TYR A 1 83 ? 6.927 -4.698 -6.636 1.00 95.94 83 TYR A CA 1
ATOM 639 C C . TYR A 1 83 ? 5.728 -5.224 -7.417 1.00 95.94 83 TYR A C 1
ATOM 641 O O . TYR A 1 83 ? 5.366 -6.402 -7.332 1.00 95.94 83 TYR A O 1
ATOM 649 N N . PHE A 1 84 ? 5.093 -4.333 -8.170 1.00 95.31 84 PHE A N 1
ATOM 650 C CA . PHE A 1 84 ? 4.022 -4.694 -9.082 1.00 95.31 84 PHE A CA 1
ATOM 651 C C . PHE A 1 84 ? 4.140 -3.919 -10.395 1.00 95.31 84 PHE A C 1
ATOM 653 O O . PHE A 1 84 ? 4.508 -2.743 -10.421 1.00 95.31 84 PHE A O 1
ATOM 660 N N . GLY A 1 85 ? 3.788 -4.579 -11.491 1.00 94.06 85 GLY A N 1
ATOM 661 C CA . GLY A 1 85 ? 3.576 -3.937 -12.779 1.00 94.06 85 GLY A CA 1
ATOM 662 C C . GLY A 1 85 ? 2.169 -3.345 -12.903 1.00 94.06 85 GLY A C 1
ATOM 663 O O . GLY A 1 85 ? 1.250 -3.676 -12.150 1.00 94.06 85 GLY A O 1
ATOM 664 N N . THR A 1 86 ? 1.955 -2.489 -13.899 1.00 93.19 86 THR A N 1
ATOM 665 C CA . THR A 1 86 ? 0.609 -2.008 -14.240 1.00 93.19 86 THR A CA 1
ATOM 666 C C . THR A 1 86 ? 0.370 -1.971 -15.742 1.00 93.19 86 THR A C 1
ATOM 668 O O . THR A 1 86 ? 1.179 -1.465 -16.518 1.00 93.19 86 THR A O 1
ATOM 671 N N . ALA A 1 87 ? -0.800 -2.453 -16.168 1.00 88.25 87 ALA A N 1
ATOM 672 C CA . ALA A 1 87 ? -1.211 -2.383 -17.569 1.00 88.25 87 ALA A CA 1
ATOM 673 C C . ALA A 1 87 ? -1.428 -0.935 -18.055 1.00 88.25 87 ALA A C 1
ATOM 675 O O . ALA A 1 87 ? -1.456 -0.688 -19.262 1.00 88.25 87 ALA A O 1
ATOM 676 N N . LEU A 1 88 ? -1.544 0.030 -17.134 1.00 92.56 88 LEU A N 1
ATOM 677 C CA . LEU A 1 88 ? -1.721 1.452 -17.438 1.00 92.56 88 LEU A CA 1
ATOM 678 C C . LEU A 1 88 ? -0.515 2.079 -18.158 1.00 92.56 88 LEU A C 1
ATOM 680 O O . LEU A 1 88 ? -0.691 3.092 -18.838 1.00 92.56 88 LEU A O 1
ATOM 684 N N . LEU A 1 89 ? 0.672 1.469 -18.049 1.00 90.12 89 LEU A N 1
ATOM 685 C CA . LEU A 1 89 ? 1.889 1.862 -18.773 1.00 90.12 89 LEU A CA 1
ATOM 686 C C . LEU A 1 89 ? 2.056 1.131 -20.121 1.00 90.12 89 LEU A C 1
ATOM 688 O O . LEU A 1 89 ? 2.986 1.402 -20.882 1.00 90.12 89 LEU A O 1
ATOM 692 N N . GLY A 1 90 ? 1.121 0.240 -20.461 1.00 82.94 90 GLY A N 1
ATOM 693 C CA . GLY A 1 90 ? 1.155 -0.588 -21.662 1.00 82.94 90 GLY A CA 1
ATOM 694 C C . GLY A 1 90 ? 1.765 -1.972 -21.427 1.00 82.94 90 GLY A C 1
ATOM 695 O O . GLY A 1 90 ? 2.476 -2.226 -20.459 1.00 82.94 90 GLY A O 1
ATOM 696 N N . THR A 1 91 ? 1.466 -2.905 -22.333 1.00 71.31 91 THR A N 1
ATOM 697 C CA . THR A 1 91 ? 1.811 -4.329 -22.182 1.00 71.31 91 THR A CA 1
ATOM 698 C C . THR A 1 91 ? 3.302 -4.628 -22.325 1.00 71.31 91 THR A C 1
ATOM 700 O O . THR A 1 91 ? 3.736 -5.716 -21.967 1.00 71.31 91 THR A O 1
ATOM 703 N N . GLN A 1 92 ? 4.089 -3.695 -22.864 1.00 64.94 92 GLN A N 1
ATOM 704 C CA . GLN A 1 92 ? 5.536 -3.844 -23.015 1.00 64.94 92 GLN A CA 1
ATOM 705 C C . GLN A 1 92 ? 6.272 -3.855 -21.667 1.00 64.94 92 GLN A C 1
ATOM 707 O O . GLN A 1 92 ? 7.266 -4.560 -21.549 1.00 64.94 92 GLN A O 1
ATOM 712 N N . ASN A 1 93 ? 5.725 -3.192 -20.641 1.00 62.28 93 ASN A N 1
ATOM 713 C CA . ASN A 1 93 ? 6.257 -3.209 -19.269 1.00 62.28 93 ASN A CA 1
ATOM 714 C C . ASN A 1 93 ? 5.798 -4.455 -18.484 1.00 62.28 93 ASN A C 1
ATOM 716 O O . ASN A 1 93 ? 5.942 -4.540 -17.270 1.00 62.28 93 ASN A O 1
ATOM 720 N N . LEU A 1 94 ? 5.190 -5.431 -19.172 1.00 65.50 94 LEU A N 1
ATOM 721 C CA . LEU A 1 94 ? 4.763 -6.707 -18.594 1.00 65.50 94 LEU A CA 1
ATOM 722 C C . LEU A 1 94 ? 5.636 -7.884 -19.055 1.00 65.50 94 LEU A C 1
ATOM 724 O O . LEU A 1 94 ? 5.367 -9.022 -18.667 1.00 65.50 94 LEU A O 1
ATOM 728 N N . SER A 1 95 ? 6.647 -7.646 -19.899 1.00 57.59 95 SER A N 1
ATOM 729 C CA . SER A 1 95 ? 7.468 -8.703 -20.491 1.00 57.59 95 SER A CA 1
ATOM 730 C C . SER A 1 95 ? 8.913 -8.261 -20.724 1.00 57.59 95 SER A C 1
ATOM 732 O O . SER A 1 95 ? 9.139 -7.330 -21.490 1.00 57.59 95 SER A O 1
ATOM 734 N N . GLY A 1 96 ? 9.889 -9.002 -20.186 1.00 56.72 96 GLY A N 1
ATOM 735 C CA . GLY A 1 96 ? 11.278 -8.945 -20.665 1.00 56.72 96 GLY A CA 1
ATOM 736 C C . GLY A 1 96 ? 12.368 -8.858 -19.600 1.00 56.72 96 GLY A C 1
ATOM 737 O O . GLY A 1 96 ? 13.460 -9.342 -19.873 1.00 56.72 96 GLY A O 1
ATOM 738 N N . ASN A 1 97 ? 12.078 -8.343 -18.405 1.00 60.12 97 ASN A N 1
ATOM 739 C CA . ASN A 1 97 ? 13.015 -8.275 -17.279 1.00 60.12 97 ASN A CA 1
ATOM 740 C C . ASN A 1 97 ? 12.337 -8.729 -15.977 1.00 60.12 97 ASN A C 1
ATOM 742 O O . ASN A 1 97 ? 11.103 -8.724 -15.902 1.00 60.12 97 ASN A O 1
ATOM 746 N N . PRO A 1 98 ? 13.107 -9.147 -14.954 1.00 74.38 98 PRO A N 1
ATOM 747 C CA . PRO A 1 98 ? 12.574 -9.290 -13.608 1.00 74.38 98 PRO A CA 1
ATOM 748 C C . PRO A 1 98 ? 11.957 -7.960 -13.187 1.00 74.38 98 PRO A C 1
ATOM 750 O O . PRO A 1 98 ? 12.580 -6.910 -13.327 1.00 74.38 98 PRO A O 1
ATOM 753 N N . LEU A 1 99 ? 10.745 -8.004 -12.646 1.00 84.00 99 LEU A N 1
ATOM 754 C CA . LEU A 1 99 ? 10.047 -6.813 -12.172 1.00 84.00 99 LEU A CA 1
ATOM 755 C C . LEU A 1 99 ? 10.878 -6.032 -11.141 1.00 84.00 99 LEU A C 1
ATOM 757 O O . LEU A 1 99 ? 10.818 -4.810 -11.085 1.00 84.00 99 LEU A O 1
ATOM 761 N N . ILE A 1 100 ? 11.688 -6.749 -10.361 1.00 86.00 100 ILE A N 1
ATOM 762 C CA . ILE A 1 100 ? 12.618 -6.190 -9.377 1.00 86.00 100 ILE A CA 1
ATOM 763 C C . ILE A 1 100 ? 13.645 -5.239 -10.010 1.00 86.00 100 ILE A C 1
ATOM 765 O O . ILE A 1 100 ? 13.990 -4.235 -9.389 1.00 86.00 100 ILE A O 1
ATOM 769 N N . ASP A 1 101 ? 14.097 -5.517 -11.237 1.00 85.31 101 ASP A N 1
ATOM 770 C CA . ASP A 1 101 ? 15.088 -4.687 -11.933 1.00 85.31 101 ASP A CA 1
ATOM 771 C C . ASP A 1 101 ? 14.470 -3.369 -12.428 1.00 85.31 101 ASP A C 1
ATOM 773 O O . ASP A 1 101 ? 15.140 -2.338 -12.447 1.00 85.31 101 ASP A O 1
ATOM 777 N N . GLU A 1 102 ? 13.191 -3.396 -12.815 1.00 86.62 102 GLU A N 1
ATOM 778 C CA . GLU A 1 102 ? 12.422 -2.201 -13.196 1.00 86.62 102 GLU A CA 1
ATOM 779 C C . GLU A 1 102 ? 11.907 -1.433 -11.967 1.00 86.62 102 GLU A C 1
ATOM 781 O O . GLU A 1 102 ? 11.684 -0.223 -12.011 1.00 86.62 102 GLU A O 1
ATOM 786 N N . GLY A 1 103 ? 11.722 -2.125 -10.845 1.00 88.75 103 GLY A N 1
ATOM 787 C CA . GLY A 1 103 ? 11.299 -1.538 -9.587 1.00 88.75 103 GLY A CA 1
ATOM 788 C C . GLY A 1 103 ? 9.968 -0.794 -9.710 1.00 88.75 103 GLY A C 1
ATOM 789 O O . GLY A 1 103 ? 8.952 -1.345 -10.133 1.00 88.75 103 GLY A O 1
ATOM 790 N N . THR A 1 104 ? 9.950 0.476 -9.299 1.00 90.69 104 THR A N 1
ATOM 791 C CA . THR A 1 104 ? 8.729 1.293 -9.356 1.00 90.69 104 THR A CA 1
ATOM 792 C C . THR A 1 104 ? 8.342 1.717 -10.764 1.00 90.69 104 THR A C 1
ATOM 794 O O . THR A 1 104 ? 7.181 2.070 -10.962 1.00 90.69 104 THR A O 1
ATOM 797 N N . ASP A 1 105 ? 9.260 1.655 -11.728 1.00 89.56 105 ASP A N 1
ATOM 798 C CA . ASP A 1 105 ? 9.020 2.143 -13.087 1.00 89.56 105 ASP A CA 1
ATOM 799 C C . ASP A 1 105 ? 8.031 1.229 -13.827 1.00 89.56 105 ASP A C 1
ATOM 801 O O . ASP A 1 105 ? 7.197 1.712 -14.592 1.00 89.56 105 ASP A O 1
ATOM 805 N N . ALA A 1 106 ? 8.017 -0.070 -13.500 1.00 90.12 106 ALA A N 1
ATOM 806 C CA . ALA A 1 106 ? 7.069 -1.049 -14.039 1.00 90.12 106 ALA A CA 1
ATOM 807 C C . ALA A 1 106 ? 5.605 -0.795 -13.630 1.00 90.12 106 ALA A C 1
ATOM 809 O O . ALA A 1 106 ? 4.667 -1.229 -14.310 1.00 90.12 106 ALA A O 1
ATOM 810 N N . GLY A 1 107 ? 5.384 -0.104 -12.511 1.00 93.44 107 GLY A N 1
ATOM 811 C CA . GLY A 1 107 ? 4.047 0.234 -12.034 1.00 93.44 107 GLY A CA 1
ATOM 812 C C . GLY A 1 107 ? 4.029 0.784 -10.620 1.00 93.44 107 GLY A C 1
ATOM 813 O O . GLY A 1 107 ? 3.396 1.814 -10.379 1.0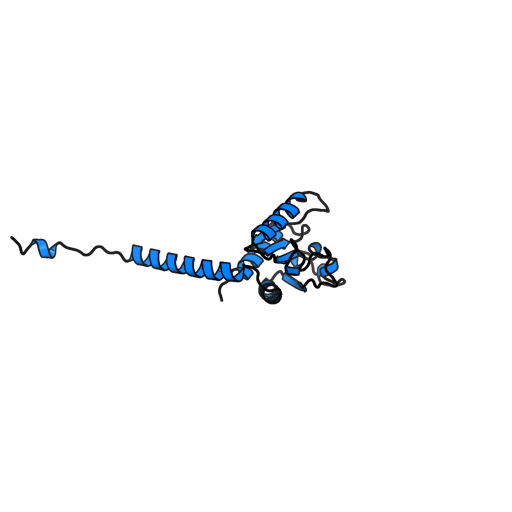0 93.44 107 GLY A O 1
ATOM 814 N N . GLY A 1 108 ? 4.732 0.142 -9.692 1.00 95.31 108 GLY A N 1
ATOM 815 C CA . GLY A 1 108 ? 4.845 0.631 -8.327 1.00 95.31 108 GLY A CA 1
ATOM 816 C C . GLY A 1 108 ? 5.363 -0.403 -7.340 1.00 95.31 108 GLY A C 1
ATOM 817 O O . GLY A 1 108 ? 5.846 -1.473 -7.705 1.00 95.31 108 GLY A O 1
ATOM 818 N N . ALA A 1 109 ? 5.275 -0.053 -6.060 1.00 96.94 109 ALA A N 1
ATOM 819 C CA . ALA A 1 109 ? 5.708 -0.911 -4.968 1.00 96.94 109 ALA A CA 1
ATOM 820 C C . ALA A 1 109 ? 4.854 -0.703 -3.718 1.00 96.94 109 ALA A C 1
ATOM 822 O O . ALA A 1 109 ? 4.312 0.379 -3.487 1.00 96.94 109 ALA A O 1
ATOM 823 N N . VAL A 1 110 ? 4.790 -1.731 -2.877 1.00 98.25 110 VAL A N 1
ATOM 824 C CA . VAL A 1 110 ? 4.339 -1.620 -1.489 1.00 98.25 110 VAL A CA 1
ATOM 825 C C . VAL A 1 110 ? 5.496 -2.024 -0.585 1.00 98.25 110 VAL A C 1
ATOM 827 O O . VAL A 1 110 ? 5.939 -3.171 -0.607 1.00 98.25 110 VAL A O 1
ATOM 830 N N . GLU A 1 111 ? 6.000 -1.067 0.190 1.00 97.88 111 GLU A N 1
ATOM 831 C CA . GLU A 1 111 ? 7.095 -1.249 1.147 1.00 97.88 111 GLU A CA 1
ATOM 832 C C . GLU A 1 111 ? 6.501 -1.336 2.564 1.00 97.88 111 GLU A C 1
ATOM 834 O O . GLU A 1 111 ? 5.874 -0.385 3.029 1.00 97.88 111 GLU A O 1
ATOM 839 N N . THR A 1 112 ? 6.674 -2.455 3.268 1.00 98.44 112 THR A N 1
ATOM 840 C CA . THR A 1 112 ? 6.130 -2.668 4.621 1.00 98.44 112 THR A CA 1
ATOM 841 C C . THR A 1 112 ? 7.201 -2.476 5.686 1.00 98.44 112 THR A C 1
ATOM 843 O O . THR A 1 112 ? 8.234 -3.148 5.680 1.00 98.44 112 THR A O 1
ATOM 846 N N . TYR A 1 113 ? 6.910 -1.636 6.672 1.00 97.94 113 TYR A N 1
ATOM 847 C CA . TYR A 1 113 ? 7.775 -1.308 7.800 1.00 97.94 113 TYR A CA 1
ATOM 848 C C . TYR A 1 113 ? 7.258 -1.889 9.113 1.00 97.94 113 TYR A C 1
ATOM 850 O O . TYR A 1 113 ? 6.094 -2.290 9.227 1.00 97.94 113 TYR A O 1
ATOM 858 N N . ARG A 1 114 ? 8.133 -1.929 10.126 1.00 96.06 114 ARG A N 1
ATOM 859 C CA . ARG A 1 114 ? 7.787 -2.471 11.444 1.00 96.06 114 ARG A CA 1
ATOM 860 C C . ARG A 1 114 ? 6.864 -1.524 12.205 1.00 96.06 114 ARG A C 1
ATOM 862 O O . ARG A 1 114 ? 6.017 -1.994 12.963 1.00 96.06 114 ARG A O 1
ATOM 869 N N . THR A 1 115 ? 7.017 -0.213 12.012 1.00 96.81 115 THR A N 1
ATOM 870 C CA . THR A 1 115 ? 6.171 0.806 12.647 1.00 96.81 115 THR A CA 1
ATOM 871 C C . THR A 1 115 ? 5.699 1.868 11.655 1.00 96.81 115 THR A C 1
ATOM 873 O O . THR A 1 115 ? 6.219 1.986 10.544 1.00 96.81 115 THR A O 1
ATOM 876 N N . ALA A 1 116 ? 4.690 2.644 12.058 1.00 97.19 116 ALA A N 1
ATOM 877 C CA . ALA A 1 116 ? 4.176 3.745 11.250 1.00 97.19 116 ALA A CA 1
ATOM 878 C C . ALA A 1 116 ? 5.216 4.870 11.123 1.00 97.19 116 ALA A C 1
ATOM 880 O O . ALA A 1 116 ? 5.355 5.465 10.063 1.00 97.19 116 ALA A O 1
ATOM 881 N N . GLU A 1 117 ? 6.005 5.122 12.170 1.00 97.25 117 GLU A N 1
ATOM 882 C CA . GLU A 1 117 ? 7.072 6.128 12.155 1.00 97.25 117 GLU A CA 1
ATOM 883 C C . GLU A 1 117 ? 8.187 5.781 11.161 1.00 97.25 117 GLU A C 1
ATOM 885 O O . GLU A 1 117 ? 8.735 6.672 10.511 1.00 97.25 117 GLU A O 1
ATOM 890 N N . GLU A 1 118 ? 8.523 4.497 11.014 1.00 96.94 118 GLU A N 1
ATOM 891 C CA . GLU A 1 118 ? 9.477 4.038 10.000 1.00 96.94 118 GLU A CA 1
ATOM 892 C C . GLU A 1 118 ? 8.922 4.240 8.579 1.00 96.94 118 GLU A C 1
ATOM 894 O O . GLU A 1 118 ? 9.635 4.756 7.715 1.00 96.94 118 GLU A O 1
ATOM 899 N N . ALA A 1 119 ? 7.639 3.928 8.355 1.00 97.69 119 ALA A N 1
ATOM 900 C CA . ALA A 1 119 ? 6.967 4.189 7.080 1.00 97.69 119 ALA A CA 1
ATOM 901 C C . ALA A 1 119 ? 6.921 5.694 6.751 1.00 97.69 119 ALA A C 1
ATOM 903 O O . ALA A 1 119 ? 7.245 6.095 5.635 1.00 97.69 119 ALA A O 1
ATOM 904 N N . GLU A 1 120 ? 6.610 6.548 7.728 1.00 97.88 120 GLU A N 1
ATOM 905 C CA . GLU A 1 120 ? 6.645 8.007 7.566 1.00 97.88 120 GLU A CA 1
ATOM 906 C C . GLU A 1 120 ? 8.059 8.529 7.307 1.00 97.88 120 GLU A C 1
ATOM 908 O O . GLU A 1 120 ? 8.265 9.417 6.481 1.00 97.88 120 GLU A O 1
ATOM 913 N N . THR A 1 121 ? 9.070 7.963 7.967 1.00 96.75 121 THR A N 1
ATOM 914 C CA . THR A 1 121 ? 10.472 8.316 7.706 1.00 96.75 121 THR A CA 1
ATOM 915 C C . THR A 1 121 ? 10.836 8.024 6.253 1.00 96.75 121 THR A C 1
ATOM 917 O O . THR A 1 121 ? 11.438 8.870 5.586 1.00 96.75 121 THR A O 1
ATOM 920 N N . ARG A 1 122 ? 10.419 6.866 5.728 1.00 95.44 122 ARG A N 1
ATOM 921 C CA . ARG A 1 122 ? 10.593 6.537 4.314 1.00 95.44 122 ARG A CA 1
ATOM 922 C C . ARG A 1 122 ? 9.829 7.493 3.404 1.00 95.44 122 ARG A C 1
ATOM 924 O O . ARG A 1 122 ? 10.398 7.975 2.429 1.00 95.44 122 ARG A O 1
ATOM 931 N N . ASN A 1 123 ? 8.570 7.772 3.711 1.00 96.88 123 ASN A N 1
ATOM 932 C CA . ASN A 1 123 ? 7.727 8.653 2.910 1.00 96.88 123 ASN A CA 1
ATOM 933 C C . ASN A 1 123 ? 8.316 10.074 2.814 1.00 96.88 123 ASN A C 1
ATOM 935 O O . ASN A 1 123 ? 8.399 10.642 1.730 1.00 96.88 123 ASN A O 1
ATOM 939 N N . ASN A 1 124 ? 8.831 10.606 3.925 1.00 96.19 124 ASN A N 1
ATOM 940 C CA . ASN A 1 124 ? 9.537 11.890 3.958 1.00 96.19 124 ASN A CA 1
ATOM 941 C C . ASN A 1 124 ? 10.857 11.865 3.175 1.00 96.19 124 ASN A C 1
ATOM 943 O O . ASN A 1 124 ? 11.226 12.859 2.552 1.00 96.19 124 ASN A O 1
ATOM 947 N N . TYR A 1 125 ? 11.574 10.738 3.194 1.00 93.69 125 TYR A N 1
ATOM 948 C CA . TYR A 1 125 ? 12.754 10.557 2.352 1.00 93.69 125 TYR A CA 1
ATOM 949 C C . TYR A 1 125 ? 12.383 10.617 0.863 1.00 93.69 125 TYR A C 1
ATOM 951 O O . TYR A 1 125 ? 13.039 11.339 0.117 1.00 93.69 125 TYR A O 1
ATOM 959 N N . LEU A 1 126 ? 11.322 9.923 0.437 1.00 93.38 126 LEU A N 1
ATOM 960 C CA . LEU A 1 126 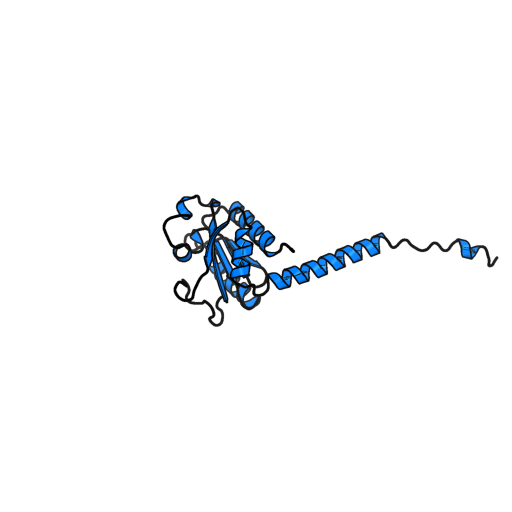? 10.848 9.939 -0.954 1.00 93.38 126 LEU A CA 1
ATOM 961 C C . LEU A 1 126 ? 10.435 11.346 -1.404 1.00 93.38 126 LEU A C 1
ATOM 963 O O . LEU A 1 126 ? 10.852 11.770 -2.482 1.00 93.38 126 LEU A O 1
ATOM 967 N N . ALA A 1 127 ? 9.754 12.095 -0.530 1.00 93.44 127 ALA A N 1
ATOM 968 C CA . ALA A 1 127 ? 9.326 13.468 -0.798 1.00 93.44 127 ALA A CA 1
ATOM 969 C C . ALA A 1 127 ? 10.493 14.425 -1.106 1.00 93.44 127 ALA A C 1
ATOM 971 O O . ALA A 1 127 ? 10.328 15.439 -1.782 1.00 93.44 127 ALA A O 1
ATOM 972 N N . SER A 1 128 ? 11.706 14.122 -0.624 1.00 92.94 128 SER A N 1
ATOM 973 C CA . SER A 1 128 ? 12.894 14.936 -0.924 1.00 92.94 128 SER A CA 1
ATOM 974 C C . SER A 1 128 ? 13.341 14.864 -2.392 1.00 92.94 128 SER A C 1
ATOM 976 O O . SER A 1 128 ? 14.145 15.693 -2.822 1.00 92.94 128 SER A O 1
ATOM 978 N N . PHE A 1 129 ? 12.796 13.914 -3.158 1.00 89.94 129 PHE A N 1
ATOM 979 C CA . PHE A 1 129 ? 13.041 13.733 -4.589 1.00 89.94 129 PHE A CA 1
ATOM 980 C C . PHE A 1 129 ? 11.857 14.178 -5.463 1.00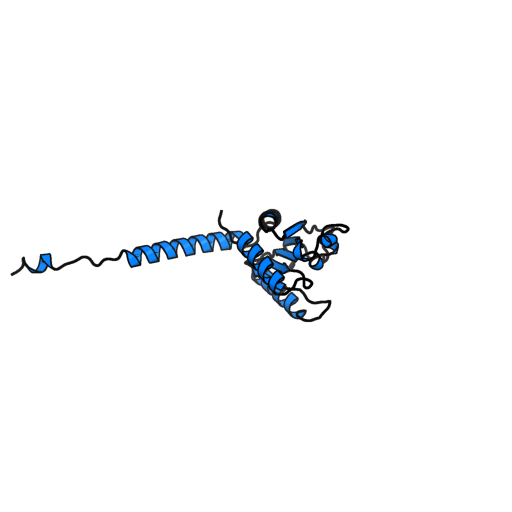 89.94 129 PHE A C 1
ATOM 982 O O . PHE A 1 129 ? 11.938 14.090 -6.690 1.00 89.94 129 PHE A O 1
ATOM 989 N N . ASP A 1 130 ? 10.774 14.690 -4.873 1.00 87.00 130 ASP A N 1
ATOM 990 C CA . ASP A 1 130 ? 9.598 15.126 -5.627 1.00 87.00 130 ASP A CA 1
ATOM 991 C C . ASP A 1 130 ? 9.951 16.246 -6.610 1.00 87.00 130 ASP A C 1
ATOM 993 O O . ASP A 1 130 ? 10.548 17.268 -6.259 1.00 87.00 130 ASP A O 1
ATOM 997 N N . GLY A 1 131 ? 9.580 16.054 -7.878 1.00 78.31 131 GLY A N 1
ATOM 998 C CA . GLY A 1 131 ? 9.874 17.016 -8.940 1.00 78.31 131 GLY A CA 1
ATOM 999 C C . GLY A 1 131 ? 11.337 17.032 -9.399 1.00 78.31 131 GLY A C 1
ATOM 1000 O O . GLY A 1 131 ? 11.708 17.902 -10.190 1.00 78.31 131 GLY A O 1
ATOM 1001 N N . ALA A 1 132 ? 12.163 16.062 -8.987 1.00 79.94 132 ALA A N 1
ATOM 1002 C CA . ALA A 1 132 ? 13.548 15.905 -9.445 1.00 79.94 132 ALA A CA 1
ATOM 1003 C C . ALA A 1 132 ? 13.676 15.359 -10.890 1.00 79.94 132 ALA A C 1
ATOM 1005 O O . ALA A 1 132 ? 14.728 14.844 -11.282 1.00 79.94 132 ALA A O 1
ATOM 1006 N N . GLY A 1 133 ? 12.621 15.476 -11.706 1.00 77.38 133 GLY A N 1
ATOM 1007 C CA . GLY A 1 133 ? 12.573 14.985 -13.083 1.00 77.38 133 GLY A CA 1
ATOM 1008 C C . GLY A 1 133 ? 12.728 13.467 -13.138 1.00 77.38 133 GLY A C 1
ATOM 1009 O O . GLY A 1 133 ? 11.975 12.755 -12.494 1.00 77.38 133 GLY A O 1
ATOM 1010 N N . MET A 1 134 ? 13.746 12.980 -13.851 1.00 65.25 134 MET A N 1
ATOM 1011 C CA . MET A 1 134 ? 14.057 11.546 -13.993 1.00 65.25 134 MET A CA 1
ATOM 1012 C C . MET A 1 134 ? 14.304 10.813 -12.658 1.00 65.25 134 MET A C 1
ATOM 1014 O O . MET A 1 134 ? 14.305 9.592 -12.633 1.00 65.25 134 MET A O 1
ATOM 1018 N N . PHE A 1 135 ? 14.537 11.537 -11.559 1.00 70.75 135 PHE A N 1
ATOM 1019 C CA . PHE A 1 135 ? 14.710 10.955 -10.222 1.00 70.75 135 PHE A CA 1
ATOM 1020 C C . PHE A 1 135 ? 13.468 11.093 -9.331 1.00 70.75 135 PHE A C 1
ATOM 1022 O O . PHE A 1 135 ? 13.568 10.888 -8.124 1.00 70.75 135 PHE A O 1
ATOM 1029 N N . SER A 1 136 ? 12.328 11.498 -9.897 1.00 81.19 136 SER A N 1
ATOM 1030 C CA . SER A 1 136 ? 11.071 11.639 -9.165 1.00 81.19 136 SER A CA 1
ATOM 1031 C C . SER A 1 136 ? 10.645 10.302 -8.558 1.00 81.19 136 SER A C 1
ATOM 1033 O O . SER A 1 136 ? 10.731 9.254 -9.195 1.00 81.19 136 SER A O 1
ATOM 1035 N N . SER A 1 137 ? 10.157 10.337 -7.319 1.00 80.62 137 SER A N 1
ATOM 1036 C CA . SER A 1 137 ? 9.699 9.145 -6.595 1.00 80.62 137 SER A CA 1
ATOM 1037 C C . SER A 1 137 ? 8.376 8.572 -7.127 1.00 80.62 137 SER A C 1
ATOM 1039 O O . SER A 1 137 ? 7.929 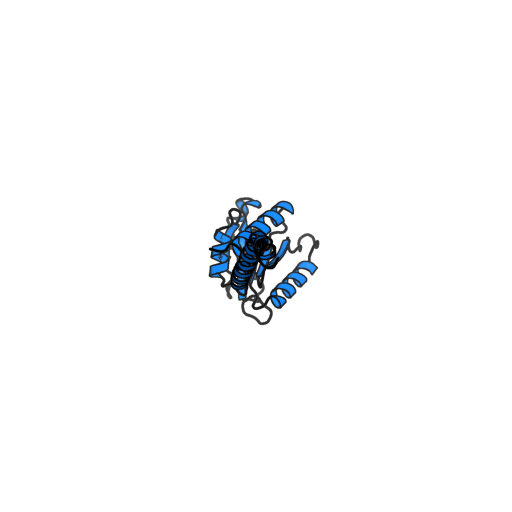7.534 -6.624 1.00 80.62 137 SER A O 1
ATOM 1041 N N . GLY A 1 138 ? 7.750 9.242 -8.102 1.00 87.00 138 GLY A N 1
ATOM 1042 C CA . GLY A 1 138 ? 6.354 9.035 -8.468 1.00 87.00 138 GLY A CA 1
ATOM 1043 C C . GLY A 1 138 ? 5.418 9.448 -7.332 1.00 87.00 138 GLY A C 1
ATOM 1044 O O . GLY A 1 138 ? 5.788 10.217 -6.446 1.00 87.00 138 GLY A O 1
ATOM 1045 N N . SER A 1 139 ? 4.192 8.928 -7.327 1.00 93.50 139 SER A N 1
ATOM 1046 C CA . SER A 1 139 ? 3.297 9.122 -6.181 1.00 93.50 139 SER A CA 1
ATOM 1047 C C . SER A 1 139 ? 3.670 8.165 -5.057 1.00 93.50 139 SER A C 1
ATOM 1049 O O . SER A 1 139 ? 3.954 6.990 -5.303 1.00 93.50 139 SER A O 1
ATOM 1051 N N . HIS A 1 140 ? 3.641 8.657 -3.821 1.00 96.88 140 HIS A N 1
ATOM 1052 C CA . HIS A 1 140 ? 3.865 7.851 -2.633 1.00 96.88 140 HIS A CA 1
ATOM 1053 C C . HIS A 1 140 ? 2.997 8.317 -1.460 1.00 96.88 140 HIS A C 1
ATOM 1055 O O . HIS A 1 140 ? 2.702 9.504 -1.314 1.00 96.88 140 HIS A O 1
ATOM 1061 N N . MET A 1 141 ? 2.579 7.379 -0.610 1.00 97.19 141 MET A N 1
ATOM 1062 C CA . MET A 1 141 ? 1.856 7.690 0.623 1.00 97.19 141 MET A CA 1
ATOM 1063 C C . MET A 1 141 ? 1.976 6.592 1.679 1.00 97.19 141 MET A C 1
ATOM 1065 O O . MET A 1 141 ? 2.225 5.430 1.359 1.00 97.19 141 MET A O 1
ATOM 1069 N N . VAL A 1 142 ? 1.710 6.948 2.937 1.00 98.44 142 VAL A N 1
ATOM 1070 C CA . VAL A 1 142 ? 1.665 6.000 4.059 1.00 98.44 142 VAL A CA 1
ATOM 1071 C C . VAL A 1 142 ? 0.253 5.455 4.271 1.00 98.44 142 VAL A C 1
ATOM 1073 O O . VAL A 1 142 ? -0.709 6.213 4.388 1.00 98.44 142 VAL A O 1
ATOM 1076 N N . LEU A 1 143 ? 0.135 4.131 4.388 1.00 98.31 143 LEU A N 1
ATOM 1077 C CA . LEU A 1 143 ? -1.063 3.427 4.841 1.00 98.31 143 LEU A CA 1
ATOM 1078 C C . LEU A 1 143 ? -0.698 2.476 5.988 1.00 98.31 143 LEU A C 1
ATOM 1080 O O . LEU A 1 143 ? -0.163 1.391 5.765 1.00 98.31 143 LEU A O 1
ATOM 1084 N N . GLY A 1 144 ? -1.011 2.866 7.226 1.00 98.00 144 GLY A N 1
ATOM 1085 C CA . GLY A 1 144 ? -0.636 2.083 8.405 1.00 98.00 144 GLY A CA 1
ATOM 1086 C C . GLY A 1 144 ? 0.883 2.041 8.563 1.00 98.00 144 GLY A C 1
ATOM 1087 O O . GLY A 1 144 ? 1.498 3.074 8.805 1.00 98.00 144 GLY A O 1
ATOM 1088 N N . THR A 1 145 ? 1.489 0.863 8.417 1.00 98.50 145 THR A N 1
ATOM 1089 C CA . THR A 1 145 ? 2.958 0.713 8.388 1.00 98.50 145 THR A CA 1
ATOM 1090 C C . THR A 1 145 ? 3.502 0.435 6.985 1.00 98.50 145 THR A C 1
ATOM 1092 O O . THR A 1 145 ? 4.637 -0.012 6.844 1.00 98.50 145 THR A O 1
ATOM 1095 N N . MET A 1 146 ? 2.706 0.658 5.941 1.00 98.62 146 MET A N 1
ATOM 1096 C CA . MET A 1 146 ? 3.128 0.491 4.552 1.00 98.62 146 MET A CA 1
ATOM 1097 C C . MET A 1 146 ? 3.352 1.845 3.885 1.00 98.62 146 MET A C 1
ATOM 1099 O O . MET A 1 146 ? 2.634 2.802 4.168 1.00 98.62 146 MET A O 1
ATOM 1103 N N . VAL A 1 147 ? 4.286 1.896 2.941 1.00 98.44 147 VAL A N 1
ATOM 1104 C CA . VAL A 1 147 ? 4.406 2.966 1.951 1.00 98.44 147 VAL A CA 1
ATOM 1105 C C . VAL A 1 147 ? 3.957 2.407 0.606 1.00 98.44 147 VAL A C 1
ATOM 1107 O O . VAL A 1 147 ? 4.558 1.468 0.085 1.00 98.44 147 VAL A O 1
ATOM 1110 N N . ILE A 1 148 ? 2.884 2.969 0.057 1.00 98.44 148 ILE A N 1
ATOM 1111 C CA . ILE A 1 148 ? 2.392 2.653 -1.287 1.00 98.44 148 ILE A CA 1
ATOM 1112 C C . ILE A 1 148 ? 3.053 3.629 -2.247 1.00 98.44 148 ILE A C 1
ATOM 1114 O O . ILE A 1 148 ? 3.017 4.832 -2.002 1.00 98.44 148 ILE A O 1
ATOM 1118 N N . ARG A 1 149 ? 3.638 3.114 -3.326 1.00 97.31 149 ARG A N 1
ATOM 1119 C CA . ARG A 1 149 ? 4.294 3.888 -4.381 1.00 97.31 149 ARG A CA 1
ATOM 1120 C C . ARG A 1 149 ? 3.707 3.517 -5.737 1.00 97.31 149 ARG A C 1
ATOM 1122 O O . ARG A 1 149 ? 3.469 2.336 -5.989 1.00 97.31 149 ARG A O 1
ATOM 1129 N N . THR A 1 150 ? 3.538 4.489 -6.626 1.00 96.25 150 THR A N 1
ATOM 1130 C CA . THR A 1 150 ? 3.161 4.259 -8.032 1.00 96.25 150 THR A CA 1
ATOM 1131 C C . THR A 1 150 ? 4.077 5.039 -8.968 1.00 96.25 150 THR A C 1
ATOM 1133 O O . THR A 1 150 ? 4.426 6.176 -8.654 1.00 96.25 150 THR A O 1
ATOM 1136 N N . SER A 1 151 ? 4.408 4.441 -10.114 1.00 94.00 151 SER A N 1
ATOM 1137 C CA . SER A 1 151 ? 5.349 4.947 -11.123 1.00 94.00 151 SER A CA 1
ATOM 1138 C C . SER A 1 151 ? 5.142 6.426 -11.468 1.00 94.00 151 SER A C 1
ATOM 1140 O O . SER A 1 151 ? 4.002 6.880 -11.607 1.00 94.00 151 SER A O 1
ATOM 1142 N N . ASP A 1 152 ? 6.240 7.169 -11.635 1.00 92.44 152 ASP A N 1
ATOM 1143 C CA . ASP A 1 152 ? 6.242 8.558 -12.126 1.00 92.44 152 ASP A CA 1
ATOM 1144 C C . ASP A 1 152 ? 5.819 8.661 -13.601 1.00 92.44 152 ASP A C 1
ATOM 1146 O O . ASP A 1 152 ? 5.274 9.679 -14.022 1.00 92.44 152 ASP A O 1
ATOM 1150 N N . ASP A 1 153 ? 5.969 7.574 -14.366 1.00 91.69 153 ASP A N 1
ATOM 1151 C CA . ASP A 1 153 ? 5.559 7.512 -15.773 1.00 91.69 153 ASP A CA 1
ATOM 1152 C C . ASP A 1 153 ? 4.030 7.502 -15.949 1.00 91.69 153 ASP A C 1
ATOM 1154 O O . ASP A 1 153 ? 3.504 7.749 -17.043 1.00 91.69 153 ASP A O 1
ATOM 1158 N N . LEU A 1 154 ? 3.284 7.217 -14.877 1.00 93.12 154 LEU A N 1
ATOM 1159 C CA . LEU A 1 154 ? 1.831 7.329 -14.874 1.00 93.12 154 LEU A CA 1
ATOM 1160 C C . LEU A 1 154 ? 1.411 8.798 -14.839 1.00 93.12 154 LEU A C 1
ATOM 1162 O O . LEU A 1 154 ? 1.950 9.622 -14.105 1.00 93.12 154 LEU A O 1
ATOM 1166 N N . LYS A 1 155 ? 0.328 9.124 -15.549 1.00 94.00 155 LYS A N 1
ATOM 1167 C CA . LYS A 1 155 ? -0.322 10.429 -15.373 1.00 94.00 155 LYS A CA 1
ATOM 1168 C C . LYS A 1 155 ? -0.797 10.569 -13.926 1.00 94.00 155 LYS A C 1
ATOM 1170 O O . LYS A 1 155 ? -1.297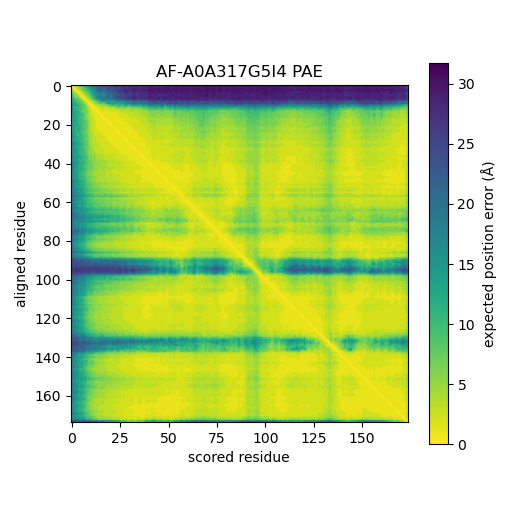 9.604 -13.354 1.00 94.00 155 LYS A O 1
ATOM 1175 N N . ALA A 1 156 ? -0.797 11.790 -13.394 1.00 93.12 156 ALA A N 1
ATOM 1176 C CA . ALA A 1 156 ? -1.264 12.071 -12.031 1.00 93.12 156 ALA A CA 1
ATOM 1177 C C . ALA A 1 156 ? -2.646 11.459 -11.706 1.00 93.12 156 ALA A C 1
ATOM 1179 O O . ALA A 1 156 ? -2.835 10.870 -10.647 1.00 93.12 156 ALA A O 1
ATOM 1180 N N . SER A 1 157 ? -3.603 11.507 -12.642 1.00 95.44 157 SER A N 1
ATOM 1181 C CA . SER A 1 157 ? -4.927 10.895 -12.444 1.00 95.44 157 SER A CA 1
ATOM 1182 C C . SER A 1 157 ? -4.904 9.360 -12.407 1.00 95.44 157 SER A C 1
ATOM 1184 O O . SER A 1 157 ? -5.749 8.743 -11.757 1.00 95.44 157 SER A O 1
ATOM 1186 N N . GLN A 1 158 ? -3.952 8.728 -13.098 1.00 96.81 158 GLN A N 1
ATOM 1187 C CA . GLN A 1 158 ? -3.739 7.281 -13.045 1.00 96.81 158 GLN A CA 1
ATOM 1188 C C . GLN A 1 158 ? -3.072 6.882 -11.725 1.00 96.81 158 GLN A C 1
ATOM 1190 O O . GLN A 1 158 ? -3.515 5.912 -11.117 1.00 96.81 158 GLN A O 1
ATOM 1195 N N . GLN A 1 159 ? -2.086 7.654 -11.252 1.00 96.62 159 GLN A N 1
ATOM 1196 C CA . GLN A 1 159 ? -1.479 7.467 -9.929 1.00 96.62 159 GLN A CA 1
ATOM 1197 C C . GLN A 1 159 ? -2.535 7.554 -8.820 1.00 96.62 159 GLN A C 1
ATOM 1199 O O . GLN A 1 159 ? -2.621 6.658 -7.984 1.00 96.62 159 GLN A O 1
ATOM 1204 N N . GLU A 1 160 ? -3.392 8.580 -8.853 1.00 96.06 160 GLU A N 1
ATOM 1205 C CA . GLU A 1 160 ? -4.490 8.752 -7.894 1.00 96.06 160 GLU A CA 1
ATOM 1206 C C . GLU A 1 160 ? -5.465 7.565 -7.928 1.00 96.06 160 GLU A C 1
ATOM 1208 O O . GLU A 1 160 ? -5.791 6.989 -6.889 1.00 96.06 160 GLU A O 1
ATOM 1213 N N . THR A 1 161 ? -5.905 7.161 -9.123 1.00 97.19 161 THR A N 1
ATOM 1214 C CA . THR A 1 161 ? -6.858 6.052 -9.288 1.00 97.19 161 THR A CA 1
ATOM 1215 C C . THR A 1 161 ? -6.276 4.731 -8.785 1.00 97.19 161 THR A C 1
ATOM 1217 O O . THR A 1 161 ? -6.930 4.023 -8.019 1.00 97.19 161 THR A O 1
ATOM 1220 N N . LEU A 1 162 ? -5.041 4.411 -9.179 1.00 97.62 162 LEU A N 1
ATOM 1221 C CA . LEU A 1 162 ? -4.362 3.176 -8.796 1.00 97.62 162 LEU A CA 1
ATOM 1222 C C . LEU A 1 162 ? -4.073 3.139 -7.292 1.00 97.62 162 LEU A C 1
ATOM 1224 O O . LEU A 1 162 ? -4.364 2.141 -6.637 1.00 97.62 162 LEU A O 1
ATOM 1228 N N . THR A 1 163 ? -3.587 4.246 -6.727 1.00 97.94 163 THR A N 1
ATOM 1229 C CA . THR A 1 163 ? -3.333 4.375 -5.286 1.00 97.94 163 THR A CA 1
ATOM 1230 C C . THR A 1 163 ? -4.617 4.170 -4.485 1.00 97.94 163 THR A C 1
ATOM 1232 O O . THR A 1 163 ? -4.645 3.349 -3.570 1.00 97.94 163 THR A O 1
ATOM 1235 N N . ASN A 1 164 ? -5.719 4.820 -4.872 1.00 98.00 164 ASN A N 1
ATOM 1236 C CA . ASN A 1 164 ? -7.014 4.641 -4.213 1.00 98.00 164 ASN A CA 1
ATOM 1237 C C . ASN A 1 164 ? -7.544 3.206 -4.333 1.00 98.00 164 ASN A C 1
ATOM 1239 O O . ASN A 1 164 ? -8.100 2.676 -3.369 1.00 98.00 164 ASN A O 1
ATOM 1243 N N . ALA A 1 165 ? -7.350 2.552 -5.481 1.00 98.31 165 ALA A N 1
ATOM 1244 C CA . ALA A 1 165 ? -7.732 1.156 -5.664 1.00 98.31 165 ALA A CA 1
ATOM 1245 C C . ALA A 1 165 ? -6.914 0.216 -4.762 1.00 98.31 165 ALA A C 1
ATOM 1247 O O . ALA A 1 165 ? -7.485 -0.692 -4.156 1.00 98.31 165 ALA A O 1
ATOM 1248 N N . ILE A 1 166 ? -5.609 0.467 -4.604 1.00 98.44 166 ILE A N 1
ATOM 1249 C CA . ILE A 1 166 ? -4.750 -0.271 -3.668 1.00 98.44 166 ILE A CA 1
ATOM 1250 C C . ILE A 1 166 ? -5.204 -0.025 -2.226 1.00 98.44 166 ILE A C 1
ATOM 1252 O O . ILE A 1 166 ? -5.388 -0.989 -1.490 1.00 98.44 166 ILE A O 1
ATOM 1256 N N . ILE A 1 167 ? -5.469 1.218 -1.810 1.00 98.31 167 ILE A N 1
ATOM 1257 C CA . ILE A 1 167 ? -5.977 1.514 -0.456 1.00 98.31 167 ILE A CA 1
ATOM 1258 C C . ILE A 1 167 ? -7.297 0.787 -0.200 1.00 98.31 167 ILE A C 1
ATOM 1260 O O . ILE A 1 167 ? -7.453 0.143 0.838 1.00 98.31 167 ILE A O 1
ATOM 1264 N N . ALA A 1 168 ? -8.243 0.855 -1.138 1.00 98.19 168 ALA A N 1
ATOM 1265 C CA . ALA A 1 168 ? -9.525 0.168 -1.023 1.00 98.19 168 ALA A CA 1
ATOM 1266 C C . ALA A 1 168 ? -9.322 -1.347 -0.901 1.00 98.19 168 ALA A C 1
ATOM 1268 O O . ALA A 1 168 ? -9.898 -1.986 -0.017 1.00 98.19 168 ALA A O 1
ATOM 1269 N N . ALA A 1 169 ? -8.434 -1.910 -1.725 1.00 98.06 169 ALA A N 1
ATOM 1270 C CA . ALA A 1 169 ? -8.058 -3.305 -1.629 1.00 98.06 169 ALA A CA 1
ATOM 1271 C C . ALA A 1 169 ? -7.437 -3.617 -0.271 1.00 98.06 169 ALA A C 1
ATOM 1273 O O . ALA A 1 169 ? -7.841 -4.608 0.302 1.00 98.06 169 ALA A O 1
ATOM 1274 N N . MET A 1 170 ? -6.545 -2.805 0.301 1.00 97.69 170 MET A N 1
ATOM 1275 C CA . MET A 1 170 ? -5.885 -3.036 1.601 1.00 97.69 170 MET A CA 1
ATOM 1276 C C . MET A 1 170 ? -6.798 -2.812 2.819 1.00 97.69 170 MET A C 1
ATOM 1278 O O . MET A 1 170 ? -6.576 -3.406 3.871 1.00 97.69 170 MET A O 1
ATOM 1282 N N . THR A 1 171 ? -7.852 -2.008 2.679 1.00 97.62 171 THR A N 1
ATOM 1283 C CA . THR A 1 171 ? -8.761 -1.633 3.781 1.00 97.62 171 THR A CA 1
ATOM 1284 C C . THR A 1 171 ? -10.122 -2.332 3.738 1.00 97.62 171 THR A C 1
ATOM 1286 O O . THR A 1 171 ? -10.876 -2.249 4.703 1.00 97.62 171 THR A O 1
ATOM 1289 N N . SER A 1 172 ? -10.441 -3.091 2.682 1.00 96.69 172 SER A N 1
ATOM 1290 C CA . SER A 1 172 ? -11.668 -3.895 2.641 1.00 96.69 172 SER A CA 1
ATOM 1291 C C . SER A 1 172 ? -11.730 -4.908 3.795 1.00 96.69 172 SER A C 1
ATOM 1293 O O . SER A 1 172 ? -10.838 -5.752 3.938 1.00 96.69 172 SER A O 1
ATOM 1295 N N . LEU A 1 173 ? -12.796 -4.868 4.591 1.00 93.00 173 LEU A N 1
ATOM 1296 C CA . LEU A 1 173 ? -13.099 -5.914 5.567 1.00 93.00 173 LEU A CA 1
ATOM 1297 C C . LEU A 1 173 ? -13.723 -7.117 4.843 1.00 93.00 173 LEU A C 1
ATOM 1299 O O . LEU A 1 173 ? -14.5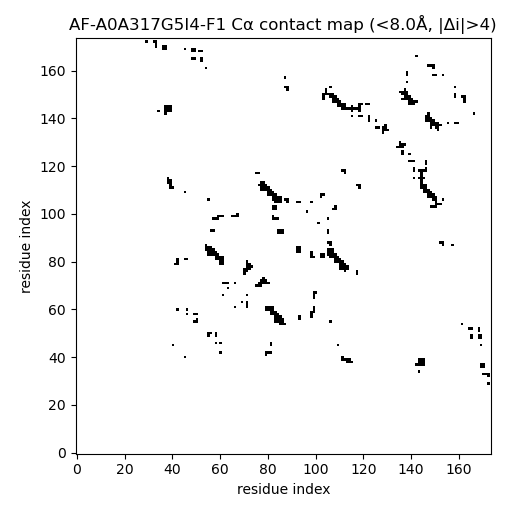46 -6.926 3.948 1.00 93.00 173 LEU A O 1
ATOM 1303 N N . ASN A 1 174 ? -13.275 -8.331 5.182 1.00 66.50 174 ASN A N 1
ATOM 1304 C CA . ASN A 1 174 ? -13.850 -9.578 4.656 1.00 66.50 174 ASN A CA 1
ATOM 1305 C C . ASN A 1 174 ? -15.177 -9.910 5.348 1.00 66.50 174 ASN A C 1
ATOM 1307 O O . ASN A 1 174 ? -15.294 -9.600 6.556 1.00 66.50 174 ASN A O 1
#

pLDDT: mean 90.21, std 11.82, range [51.03, 98.62]

Nearest PDB structures (foldseek):
  5o5c-assembly3_E  TM=4.624E-01  e=1.034E+00  Erwinia amylovora CFBP1430
  4bhl-assembly1_A  TM=3.838E-01  e=2.692E+00  Penaeus vannamei
  2zho-assembly2_D  TM=2.989E-01  e=4.092E+00  Thermus thermophilus

Solvent-accessible surface area (backbone atoms only — not comparable to full-atom values): 9745 Å² total; per-residue (Å²): 124,82,77,71,66,69,81,70,71,73,81,80,89,53,64,70,59,54,52,52,52,53,51,53,53,48,54,51,54,50,48,55,54,34,51,58,54,32,47,54,56,52,61,70,55,52,54,57,34,49,73,68,30,87,61,51,39,71,78,44,73,58,44,90,90,65,39,88,80,72,33,73,72,39,94,96,32,33,71,33,39,36,31,27,21,23,60,89,80,34,72,69,60,74,62,90,71,62,57,69,80,50,31,42,71,31,29,10,34,42,39,28,14,84,39,46,67,56,17,47,53,51,48,56,57,42,57,75,27,60,83,53,62,97,60,35,57,36,48,72,46,71,50,62,7,23,30,44,34,27,19,58,89,45,54,71,71,52,36,53,51,51,52,50,43,48,50,50,44,59,52,60,81,132

Foldseek 3Di:
DVPPVVVPDDDDDCPVVVVVVVVVVVVVVLVVVLLVLQQQHDPVSLVVLLVVQPFWADKDKDDCVLQPVNQDPHVLAFVIKIATAGCLLPCVLVDDDRSSVCAQQRWWMKTAHNFQVSQVVVVVVLVVCDPVVVSHQADWDDDNRIITGTHNSHDPVRRVVRVVSSNCSSSDDD

Secondary structure (DSSP, 8-state):
-TTSSGGG-PPPP-HHHHHHHHHHHHHHHHHHHHHHHSSS--HHHHHHHHTT-TTEEEEEE--TTT-TTS-TTSTTS-SEEEEEEEGGG-GGGGSSS-HHHHTTTTEEEEEE-SSHHHHHHHHHHHHTTTT-GGG---EEEEETTEEEEE-TTS-HHHHHHHHHHHHHHHH---